Protein AF-A0A8T4JJP0-F1 (afdb_monomer)

Solvent-accessible surface area (backbone atoms only — not comparable to full-atom values): 5380 Å² total; per-residue (Å²): 110,70,45,65,55,11,53,50,12,28,56,44,20,45,48,41,56,53,51,51,51,50,51,55,52,50,54,61,50,42,80,75,43,93,57,78,77,58,57,60,55,52,53,53,56,47,65,60,48,42,57,53,43,25,53,52,11,31,52,40,6,52,52,25,43,54,52,29,68,75,65,74,36,47,49,62,66,40,11,52,50,7,34,54,47,12,50,52,52,49,52,52,50,52,49,49,53,67,70,68,68,71,78,129

pLDDT: mean 74.26, std 9.84, range [42.59, 87.5]

Radius of gyration: 16.64 Å; Cα contacts (8 Å, |Δi|>4): 102; chains: 1; bounding box: 36×28×48 Å

Mean predicted aligned error: 8.24 Å

Sequence (104 aa):
MKSKLAIISFILSVIPLITIGIIFGINLLDTSIDFGDTGGLVILIWFLIVPVFALISLSLSIIAIIFIRRNNLEGKKYAITGIVISSIVVLFLIFIFSSSGWTF

Secondary structure (DSSP, 8-state):
-B-HHHHHHHHHHHHHHHHHHHHHHHHHHHTTS--TTHHHHHHHHHHHHHHHHHHHHHHHHHHHHHHHHHHT-B-HHHHHHHHHHHHHHHHHHHHHHHHTT---

Structure (mmCIF, N/CA/C/O backbone):
data_AF-A0A8T4JJP0-F1
#
_entry.id   AF-A0A8T4JJP0-F1
#
loop_
_atom_site.group_PDB
_atom_site.id
_atom_site.type_symbol
_atom_site.label_atom_id
_atom_site.label_alt_id
_atom_site.label_comp_id
_atom_site.label_asym_id
_atom_site.label_entity_id
_atom_site.label_seq_id
_atom_site.pdbx_PDB_ins_code
_atom_site.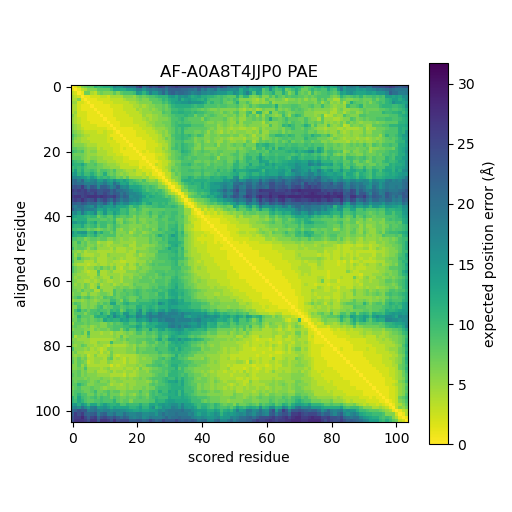Cartn_x
_atom_site.Cartn_y
_atom_site.Cartn_z
_atom_site.occupancy
_atom_site.B_iso_or_equiv
_atom_site.auth_seq_id
_atom_site.auth_comp_id
_atom_site.auth_asym_id
_atom_site.auth_atom_id
_atom_site.pdbx_PDB_model_num
ATOM 1 N N . MET A 1 1 ? -13.289 10.655 22.006 1.00 59.69 1 MET A N 1
ATOM 2 C CA . MET A 1 1 ? -11.911 10.984 21.555 1.00 59.69 1 MET A CA 1
ATOM 3 C C . MET A 1 1 ? -11.653 10.295 20.218 1.00 59.69 1 MET A C 1
ATOM 5 O O . MET A 1 1 ? -12.035 9.140 20.069 1.00 59.69 1 MET A O 1
ATOM 9 N N . LYS A 1 2 ? -11.051 10.986 19.239 1.00 64.56 2 LYS A N 1
ATOM 10 C CA . LYS A 1 2 ? -10.725 10.402 17.923 1.00 64.56 2 LYS A CA 1
ATOM 11 C C . LYS A 1 2 ? -9.458 9.547 18.020 1.00 64.56 2 LYS A C 1
ATOM 13 O O . LYS A 1 2 ? -8.500 9.946 18.682 1.00 64.56 2 LYS A O 1
ATOM 18 N N . SER A 1 3 ? -9.433 8.393 17.354 1.00 73.81 3 SER A N 1
ATOM 19 C CA . SER A 1 3 ? -8.232 7.550 17.299 1.00 73.81 3 SER A CA 1
ATOM 20 C C . SER A 1 3 ? -7.157 8.199 16.418 1.00 73.81 3 SER A C 1
ATOM 22 O O . SER A 1 3 ? -7.266 8.189 15.192 1.00 73.81 3 SER A O 1
ATOM 24 N N . LYS A 1 4 ? -6.099 8.747 17.035 1.00 79.62 4 LYS A N 1
ATOM 25 C CA . LYS A 1 4 ? -4.929 9.293 16.315 1.00 79.62 4 LYS A CA 1
ATOM 26 C C . LYS A 1 4 ? -4.278 8.236 15.415 1.00 79.62 4 LYS A C 1
ATOM 28 O O . LYS A 1 4 ? -3.831 8.556 14.321 1.00 79.62 4 LYS A O 1
ATOM 33 N N . LEU A 1 5 ? -4.310 6.972 15.844 1.00 74.00 5 LEU A N 1
ATOM 34 C CA . LEU A 1 5 ? -3.761 5.843 15.096 1.00 74.00 5 LEU A CA 1
ATOM 35 C C . LEU A 1 5 ? -4.484 5.622 13.758 1.00 74.00 5 LEU A C 1
ATOM 37 O O . LEU A 1 5 ? -3.833 5.364 12.755 1.00 74.00 5 LEU A O 1
ATOM 41 N N . ALA A 1 6 ? -5.812 5.778 13.729 1.00 72.50 6 ALA A N 1
ATOM 42 C CA . ALA A 1 6 ? -6.607 5.618 12.507 1.00 72.50 6 ALA A CA 1
ATOM 43 C C . ALA A 1 6 ? -6.354 6.737 11.485 1.00 72.50 6 ALA A C 1
ATOM 45 O O . ALA A 1 6 ? -6.434 6.514 10.282 1.00 72.50 6 ALA A O 1
ATOM 46 N N . ILE A 1 7 ? -6.045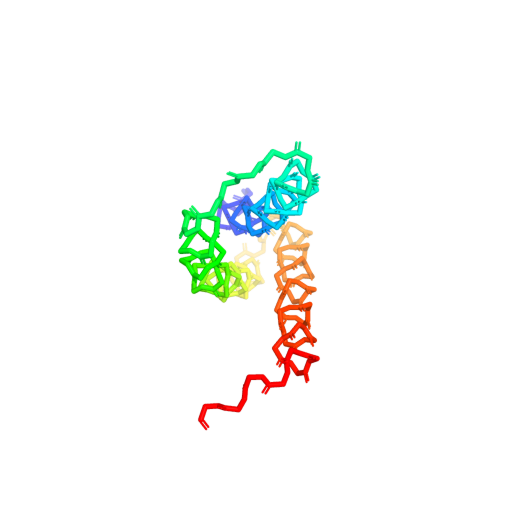 7.946 11.961 1.00 75.62 7 ILE A N 1
ATOM 47 C CA . ILE A 1 7 ? -5.680 9.075 11.097 1.00 75.62 7 ILE A CA 1
ATOM 48 C C . ILE A 1 7 ? -4.277 8.855 10.523 1.00 75.62 7 ILE A C 1
ATOM 50 O O . ILE A 1 7 ? -4.071 9.020 9.326 1.00 75.62 7 ILE A O 1
ATOM 54 N N . ILE A 1 8 ? -3.327 8.433 11.362 1.00 79.00 8 ILE A N 1
ATOM 55 C CA . ILE A 1 8 ? -1.957 8.121 10.937 1.00 79.00 8 ILE A CA 1
ATOM 56 C C . ILE A 1 8 ? -1.954 6.976 9.918 1.00 79.00 8 ILE A C 1
ATOM 58 O O . ILE A 1 8 ? -1.282 7.081 8.896 1.00 79.00 8 ILE A O 1
ATOM 62 N N . SER A 1 9 ? -2.738 5.917 10.146 1.00 73.50 9 SER A N 1
ATOM 63 C CA . SER A 1 9 ? -2.823 4.793 9.209 1.00 73.50 9 SER A CA 1
ATOM 64 C C . SER A 1 9 ? -3.421 5.212 7.863 1.00 73.50 9 SER A C 1
ATOM 66 O O . SER A 1 9 ? -2.906 4.815 6.819 1.00 73.50 9 SER A O 1
ATOM 68 N N . PHE A 1 10 ? -4.439 6.079 7.874 1.00 75.50 10 PHE A N 1
ATOM 69 C CA . PHE A 1 10 ? -4.996 6.667 6.658 1.00 75.50 10 PHE A CA 1
ATOM 70 C C . PHE A 1 10 ? -3.950 7.486 5.892 1.00 75.50 10 PHE A C 1
ATOM 72 O O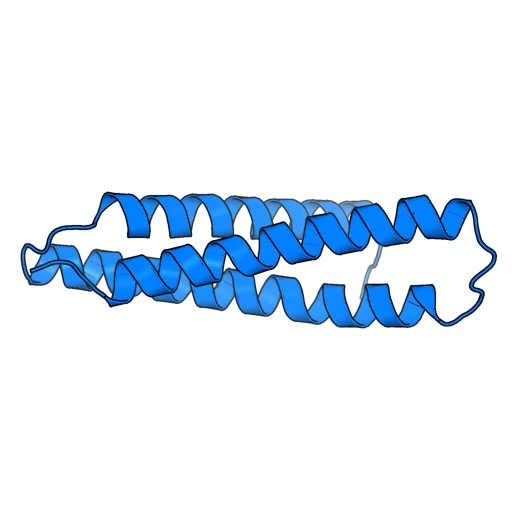 . PHE A 1 10 ? -3.747 7.239 4.707 1.00 75.50 10 PHE A O 1
ATOM 79 N N . ILE A 1 11 ? -3.228 8.394 6.555 1.00 81.38 11 ILE A N 1
ATOM 80 C CA . ILE A 1 11 ? -2.168 9.191 5.911 1.00 81.38 11 ILE A CA 1
ATOM 81 C C . ILE A 1 11 ? -1.100 8.272 5.303 1.00 81.38 11 ILE A C 1
ATOM 83 O O . ILE A 1 11 ? -0.732 8.437 4.142 1.00 81.38 11 ILE A O 1
ATOM 87 N N . LEU A 1 12 ? -0.667 7.250 6.046 1.00 78.12 12 LEU A N 1
ATOM 88 C CA . LEU A 1 12 ? 0.291 6.254 5.561 1.00 78.12 12 LEU A CA 1
ATOM 89 C C . LEU A 1 12 ? -0.231 5.449 4.367 1.00 78.12 12 LEU A C 1
ATOM 91 O O . LEU A 1 12 ? 0.571 5.054 3.533 1.00 78.12 12 LEU A O 1
ATOM 95 N N . SER A 1 13 ? -1.545 5.220 4.254 1.00 77.38 13 SER A N 1
ATOM 96 C CA . SER A 1 13 ? -2.131 4.497 3.111 1.00 77.38 13 SER A CA 1
ATOM 97 C C . SER A 1 13 ? -2.112 5.314 1.817 1.00 77.38 13 SER A C 1
ATOM 99 O O . SER A 1 13 ? -2.059 4.751 0.728 1.00 77.38 13 SER A O 1
ATOM 101 N N . VAL A 1 14 ? -2.120 6.646 1.926 1.00 80.38 14 VAL A N 1
ATOM 102 C CA . VAL A 1 14 ? -2.125 7.553 0.772 1.00 80.38 14 VAL A CA 1
ATOM 103 C C . VAL A 1 14 ? -0.725 7.706 0.170 1.00 80.38 14 VAL A C 1
ATOM 105 O O . VAL A 1 14 ? -0.608 7.895 -1.038 1.00 80.38 14 VAL A O 1
ATOM 108 N N . ILE A 1 15 ? 0.335 7.571 0.979 1.00 81.38 15 ILE A N 1
ATOM 109 C CA . ILE A 1 15 ? 1.731 7.690 0.523 1.00 81.38 15 ILE A CA 1
ATOM 110 C C . ILE A 1 15 ? 2.027 6.740 -0.653 1.00 81.38 15 ILE A C 1
ATOM 112 O O . ILE A 1 15 ? 2.405 7.251 -1.705 1.00 81.38 15 ILE A O 1
ATOM 116 N N . PRO A 1 16 ? 1.778 5.414 -0.563 1.00 77.00 16 PRO A N 1
ATOM 117 C CA . PRO A 1 16 ? 1.957 4.502 -1.693 1.00 77.00 16 PRO A CA 1
ATOM 118 C C . PRO A 1 16 ? 1.222 4.934 -2.966 1.00 77.00 16 PRO A C 1
ATOM 120 O O . PRO A 1 16 ? 1.746 4.771 -4.064 1.00 77.00 16 PRO A O 1
ATOM 123 N N . LEU A 1 17 ? 0.021 5.505 -2.828 1.00 77.31 17 LEU A N 1
ATOM 124 C CA . LEU A 1 17 ? -0.805 5.934 -3.956 1.00 77.31 17 LEU A CA 1
ATOM 125 C C . LEU A 1 17 ? -0.184 7.133 -4.686 1.00 77.31 17 LEU A C 1
ATOM 127 O O . LEU A 1 17 ? -0.098 7.142 -5.913 1.00 77.31 17 LEU A O 1
ATOM 131 N N . ILE A 1 18 ? 0.293 8.120 -3.920 1.00 81.56 18 ILE A N 1
ATOM 132 C CA . ILE A 1 18 ? 1.026 9.277 -4.447 1.00 81.56 18 ILE A CA 1
ATOM 133 C C . ILE A 1 18 ? 2.314 8.805 -5.123 1.00 81.56 18 ILE A C 1
ATOM 135 O O . ILE A 1 18 ? 2.624 9.241 -6.228 1.00 81.56 18 ILE A O 1
ATOM 139 N N . THR A 1 19 ? 3.040 7.883 -4.488 1.00 75.50 19 THR A N 1
ATOM 140 C CA . THR A 1 19 ? 4.283 7.332 -5.029 1.00 75.50 19 THR A CA 1
ATOM 141 C C . THR A 1 19 ? 4.056 6.636 -6.373 1.00 75.50 19 THR A C 1
ATOM 143 O O . THR A 1 19 ? 4.776 6.927 -7.322 1.00 75.50 19 THR A O 1
ATOM 146 N N . ILE A 1 20 ? 3.023 5.793 -6.503 1.00 74.12 20 ILE A N 1
ATOM 147 C CA . ILE A 1 20 ? 2.663 5.158 -7.786 1.00 74.12 20 ILE A CA 1
ATOM 148 C C . ILE A 1 20 ? 2.349 6.211 -8.857 1.00 74.12 20 ILE A C 1
ATOM 150 O O . ILE A 1 20 ? 2.823 6.093 -9.986 1.00 74.12 20 ILE A O 1
ATOM 154 N N . GLY A 1 21 ? 1.590 7.255 -8.506 1.00 73.44 21 GLY A N 1
ATOM 155 C CA . GLY A 1 21 ? 1.262 8.343 -9.430 1.00 73.44 21 GLY A CA 1
ATOM 156 C C . GLY A 1 21 ? 2.498 9.093 -9.934 1.00 73.44 21 GLY A C 1
ATOM 157 O O . GLY A 1 21 ? 2.612 9.352 -11.130 1.00 73.44 21 GLY A O 1
ATOM 158 N N . ILE A 1 22 ? 3.453 9.382 -9.044 1.00 76.31 22 ILE A N 1
ATOM 159 C CA . ILE A 1 22 ? 4.728 10.016 -9.406 1.00 76.31 22 ILE A CA 1
ATOM 160 C C . ILE A 1 22 ? 5.529 9.115 -10.353 1.00 76.31 22 ILE A C 1
ATOM 162 O O . ILE A 1 22 ? 6.038 9.603 -11.355 1.00 76.31 22 ILE A O 1
ATOM 166 N N . ILE A 1 23 ? 5.601 7.807 -10.088 1.00 70.44 23 ILE A N 1
ATOM 167 C CA . ILE A 1 23 ? 6.329 6.850 -10.939 1.00 70.44 23 ILE A CA 1
ATOM 168 C C . ILE A 1 23 ? 5.726 6.789 -12.341 1.00 70.44 23 ILE A C 1
ATOM 170 O O . ILE A 1 23 ? 6.464 6.858 -13.320 1.00 70.44 23 ILE A O 1
ATOM 174 N N . PHE A 1 24 ? 4.401 6.674 -12.459 1.00 69.62 24 PHE A N 1
ATOM 175 C CA . PHE A 1 24 ? 3.736 6.683 -13.764 1.00 69.62 24 PHE A CA 1
ATOM 176 C C . PHE A 1 24 ? 3.970 8.003 -14.503 1.00 69.62 24 PHE A C 1
ATOM 178 O O . PHE A 1 24 ? 4.251 7.988 -15.698 1.00 69.62 24 PHE A O 1
ATOM 185 N N . GLY A 1 25 ? 3.915 9.133 -13.791 1.00 70.38 25 GLY A N 1
ATOM 186 C CA . GLY A 1 25 ? 4.226 10.447 -14.350 1.00 70.38 25 GLY A CA 1
ATOM 187 C C . GLY A 1 25 ? 5.656 10.534 -14.881 1.00 70.38 25 GLY A C 1
ATOM 188 O O . GLY A 1 25 ? 5.851 10.937 -16.022 1.00 70.38 25 GLY A O 1
ATOM 189 N N . ILE A 1 26 ? 6.643 10.098 -14.091 1.00 68.75 26 ILE A N 1
ATOM 190 C CA . ILE A 1 26 ? 8.053 10.076 -14.501 1.00 68.75 26 ILE A CA 1
ATOM 191 C C . ILE A 1 26 ? 8.247 9.157 -15.709 1.00 68.75 26 ILE A C 1
ATOM 193 O O . ILE A 1 26 ? 8.865 9.594 -16.663 1.00 68.75 26 ILE A O 1
ATOM 197 N N . ASN A 1 27 ? 7.672 7.948 -15.732 1.00 63.91 27 ASN A N 1
ATOM 198 C CA . ASN A 1 27 ? 7.795 7.034 -16.879 1.00 63.91 27 ASN A CA 1
ATOM 199 C C . ASN A 1 27 ? 7.194 7.613 -18.172 1.00 63.91 27 ASN A C 1
ATOM 201 O O . ASN A 1 27 ? 7.766 7.457 -19.247 1.00 63.91 27 ASN A O 1
ATOM 205 N N . LEU A 1 28 ? 6.051 8.300 -18.078 1.00 63.81 28 LEU A N 1
ATOM 206 C CA . LEU A 1 28 ? 5.449 8.985 -19.226 1.00 63.81 28 LEU A CA 1
ATOM 207 C C . LEU A 1 28 ? 6.321 10.157 -19.708 1.00 63.81 28 LEU A C 1
ATOM 209 O O . LEU A 1 28 ? 6.429 10.381 -20.911 1.00 63.81 28 LEU A O 1
ATOM 213 N N . LEU A 1 29 ? 6.976 10.878 -18.794 1.00 63.22 29 LEU A N 1
ATOM 214 C CA . LEU A 1 29 ? 7.944 11.926 -19.132 1.00 63.22 29 LEU A CA 1
ATOM 215 C C . LEU A 1 29 ? 9.262 11.355 -19.694 1.00 63.22 29 LEU A C 1
ATOM 217 O O . LEU A 1 29 ? 9.798 11.926 -20.638 1.00 63.22 29 LEU A O 1
ATOM 221 N N . ASP A 1 30 ? 9.741 10.214 -19.203 1.00 57.84 30 ASP A N 1
ATOM 222 C CA . ASP A 1 30 ? 10.949 9.524 -19.689 1.00 57.84 30 ASP A CA 1
ATOM 223 C C . ASP A 1 30 ? 10.780 9.018 -21.123 1.00 57.84 30 ASP A C 1
ATOM 225 O O . ASP A 1 30 ? 11.700 9.113 -21.925 1.00 57.84 30 ASP A O 1
ATOM 229 N N . THR A 1 31 ? 9.575 8.594 -21.528 1.00 53.09 31 THR A N 1
ATOM 230 C CA . THR A 1 31 ? 9.327 8.293 -22.954 1.00 53.09 31 THR A CA 1
ATOM 231 C C . THR A 1 31 ? 9.504 9.504 -23.882 1.00 53.09 31 THR A C 1
ATOM 233 O O . THR A 1 31 ? 9.564 9.332 -25.098 1.00 53.09 31 THR A O 1
ATOM 236 N N . SER A 1 32 ? 9.618 10.719 -23.330 1.00 53.50 32 SER A N 1
ATOM 237 C CA . SER A 1 32 ? 9.916 11.948 -24.073 1.00 53.50 32 SER A CA 1
ATOM 238 C C . SER A 1 32 ? 11.340 12.489 -23.876 1.00 53.50 32 SER A C 1
ATOM 240 O O . SER A 1 32 ? 11.733 13.392 -24.615 1.00 53.50 32 SER A O 1
ATOM 242 N N . ILE A 1 33 ? 12.121 11.967 -22.918 1.00 53.84 33 ILE A N 1
ATOM 243 C CA . ILE A 1 33 ? 13.470 12.455 -22.593 1.00 53.84 33 ILE A CA 1
ATOM 244 C C . ILE A 1 33 ? 14.376 11.253 -22.292 1.00 53.84 33 ILE A C 1
ATOM 246 O O . ILE A 1 33 ? 14.144 10.519 -21.343 1.00 53.84 33 ILE A O 1
ATOM 250 N N . ASP A 1 34 ? 15.406 11.066 -23.115 1.00 54.28 34 ASP A N 1
ATOM 251 C CA . ASP A 1 34 ? 16.316 9.912 -23.157 1.00 54.28 34 ASP A CA 1
ATOM 252 C C . ASP A 1 34 ? 17.197 9.793 -21.885 1.00 54.28 34 ASP A C 1
ATOM 254 O O . ASP A 1 34 ? 18.389 10.101 -21.888 1.00 54.28 34 ASP A O 1
ATOM 258 N N . PHE A 1 35 ? 16.610 9.399 -20.749 1.00 54.06 35 PHE A N 1
ATOM 259 C CA . PHE A 1 35 ? 17.322 9.121 -19.496 1.00 54.06 35 PHE A CA 1
ATOM 260 C C . PHE A 1 35 ? 17.720 7.641 -19.415 1.00 54.06 35 PHE A C 1
ATOM 262 O O . PHE A 1 35 ? 17.241 6.873 -18.576 1.00 54.06 35 PHE A O 1
ATOM 269 N N . GLY A 1 36 ? 18.645 7.241 -20.287 1.00 56.47 36 GLY A N 1
ATOM 270 C CA . GLY A 1 36 ? 19.325 5.950 -20.197 1.00 56.47 36 GLY A CA 1
ATOM 271 C C . GLY A 1 36 ? 19.943 5.722 -18.806 1.00 56.47 36 GLY A C 1
ATOM 272 O O . GLY A 1 36 ? 20.513 6.628 -18.196 1.00 56.47 36 GLY A O 1
ATOM 273 N N . ASP A 1 37 ? 19.783 4.504 -18.289 1.00 60.41 37 ASP A N 1
ATOM 274 C CA . ASP A 1 37 ? 20.323 3.936 -17.039 1.00 60.41 37 ASP A CA 1
ATOM 275 C C . ASP A 1 37 ? 19.817 4.478 -15.688 1.00 60.41 37 ASP A C 1
ATOM 277 O O . ASP A 1 37 ? 19.737 3.715 -14.721 1.00 60.41 37 ASP A O 1
ATOM 281 N N . THR A 1 38 ? 19.394 5.740 -15.580 1.00 64.44 38 THR A N 1
ATOM 282 C CA . THR A 1 38 ? 18.963 6.295 -14.274 1.00 64.44 38 THR A CA 1
ATOM 283 C C . THR A 1 38 ? 17.498 5.968 -13.950 1.00 64.44 38 THR A C 1
ATOM 285 O O . THR A 1 38 ? 17.172 5.672 -12.796 1.00 64.44 38 THR A O 1
ATOM 288 N N . GLY A 1 39 ? 16.617 5.940 -14.959 1.00 62.94 39 GLY A N 1
ATOM 289 C CA . GLY A 1 39 ? 15.192 5.623 -14.785 1.00 62.94 39 GLY A CA 1
ATOM 290 C C . GLY A 1 39 ? 14.949 4.206 -14.249 1.00 62.94 39 GLY A C 1
ATOM 291 O O . GLY A 1 39 ? 14.115 4.001 -13.364 1.00 62.94 39 GLY A O 1
ATOM 292 N N . GLY A 1 40 ? 15.754 3.231 -14.688 1.00 65.88 40 GLY A N 1
ATOM 293 C CA . GLY A 1 40 ? 15.648 1.833 -14.253 1.00 65.88 40 GLY A CA 1
ATOM 294 C C . GLY A 1 40 ? 15.924 1.625 -12.758 1.00 65.88 40 GLY A C 1
ATOM 295 O O . GLY A 1 40 ? 15.171 0.924 -12.080 1.00 65.88 40 GLY A O 1
ATOM 296 N N . LEU A 1 41 ? 16.957 2.279 -12.213 1.00 68.25 41 LEU A N 1
ATOM 297 C CA . LEU A 1 41 ? 17.284 2.210 -10.780 1.00 68.25 41 LEU A CA 1
ATOM 298 C C . LEU A 1 41 ? 16.207 2.860 -9.908 1.00 68.25 41 LEU A C 1
ATOM 300 O O . LEU A 1 41 ? 15.868 2.333 -8.846 1.00 68.25 41 LEU A O 1
ATOM 304 N N . VAL A 1 42 ? 15.647 3.982 -10.362 1.00 69.38 42 VAL A N 1
ATOM 305 C CA . VAL A 1 42 ? 14.558 4.674 -9.666 1.00 69.38 42 VAL A CA 1
ATOM 306 C C . VAL A 1 42 ? 13.338 3.757 -9.575 1.00 69.38 42 VAL A C 1
ATOM 308 O O . VAL A 1 42 ? 12.826 3.537 -8.478 1.00 69.38 42 VAL A O 1
ATOM 311 N N . ILE A 1 43 ? 12.921 3.141 -10.685 1.00 69.81 43 ILE A N 1
ATOM 312 C CA . ILE A 1 43 ? 11.791 2.199 -10.711 1.00 69.81 43 ILE A CA 1
ATOM 313 C C . ILE A 1 43 ? 12.034 1.021 -9.758 1.00 69.81 43 ILE A C 1
ATOM 315 O O . ILE A 1 43 ? 11.144 0.684 -8.976 1.00 69.81 43 ILE A O 1
ATOM 319 N N . LEU A 1 44 ? 13.241 0.442 -9.755 1.00 71.69 44 LEU A N 1
ATOM 320 C CA . LEU A 1 44 ? 13.596 -0.692 -8.895 1.00 71.69 44 LEU A CA 1
ATOM 321 C C . LEU A 1 44 ? 13.513 -0.349 -7.395 1.00 71.69 44 LEU A C 1
ATOM 323 O O . LEU A 1 44 ? 12.915 -1.096 -6.618 1.00 71.69 44 LEU A O 1
ATOM 327 N N . ILE A 1 45 ? 14.083 0.786 -6.973 1.00 74.25 45 ILE A N 1
ATOM 328 C CA . ILE A 1 45 ? 14.053 1.228 -5.567 1.00 74.25 45 ILE A CA 1
ATOM 329 C C . ILE A 1 45 ? 12.609 1.458 -5.112 1.00 74.25 45 ILE A C 1
ATOM 331 O O . ILE A 1 45 ? 12.214 1.024 -4.026 1.00 74.25 45 ILE A O 1
ATOM 335 N N . TRP A 1 46 ? 11.787 2.097 -5.943 1.00 71.75 46 TRP A N 1
ATOM 336 C CA . TRP A 1 46 ? 10.390 2.335 -5.597 1.00 71.75 46 TRP A CA 1
ATOM 337 C C . TRP A 1 46 ? 9.566 1.052 -5.538 1.00 71.75 46 TRP A C 1
ATOM 339 O O . TRP A 1 46 ? 8.718 0.909 -4.657 1.00 71.75 46 TRP A O 1
ATOM 349 N N . PHE A 1 47 ? 9.852 0.096 -6.415 1.00 72.44 47 PHE A N 1
ATOM 350 C CA . PHE A 1 47 ? 9.210 -1.212 -6.413 1.00 72.44 47 PHE A CA 1
ATOM 351 C C . PHE A 1 47 ? 9.467 -2.001 -5.120 1.00 72.44 47 PHE A C 1
ATOM 353 O O . PHE A 1 47 ? 8.612 -2.773 -4.697 1.00 72.44 47 PHE A O 1
ATOM 360 N N . LEU A 1 48 ? 10.591 -1.753 -4.439 1.00 76.50 48 LEU A N 1
ATOM 361 C CA . LEU A 1 48 ? 10.892 -2.287 -3.105 1.00 76.50 48 LEU A CA 1
ATOM 362 C C . LEU A 1 48 ? 10.193 -1.515 -1.975 1.00 76.50 48 LEU A C 1
ATOM 364 O O . LEU A 1 48 ? 9.719 -2.117 -1.012 1.00 76.50 48 LEU A O 1
ATOM 368 N N . ILE A 1 49 ? 10.111 -0.186 -2.076 1.00 79.06 49 ILE A N 1
ATOM 369 C CA . ILE A 1 49 ? 9.598 0.678 -1.000 1.00 79.06 49 ILE A CA 1
ATOM 370 C C . ILE A 1 49 ? 8.062 0.653 -0.912 1.00 79.06 49 ILE A C 1
ATOM 372 O O . ILE A 1 49 ? 7.503 0.589 0.186 1.00 79.06 49 ILE A O 1
ATOM 376 N N . VAL A 1 50 ? 7.359 0.688 -2.047 1.00 79.75 50 VAL A N 1
ATOM 377 C CA . VAL A 1 50 ? 5.886 0.782 -2.090 1.00 79.75 50 VAL A CA 1
ATOM 378 C C . VAL A 1 50 ? 5.186 -0.412 -1.403 1.00 79.75 50 VAL A C 1
ATOM 380 O O . VAL A 1 50 ? 4.288 -0.158 -0.591 1.00 79.75 50 VAL A O 1
ATOM 383 N N . PRO A 1 51 ? 5.590 -1.686 -1.614 1.00 79.12 51 PRO A N 1
ATOM 384 C CA . PRO A 1 51 ? 5.020 -2.821 -0.885 1.00 79.12 51 PRO A CA 1
ATOM 385 C C . PRO A 1 51 ? 5.199 -2.707 0.632 1.00 79.12 51 PRO A C 1
ATOM 387 O O . PRO A 1 51 ? 4.272 -2.994 1.388 1.00 79.12 51 PRO A O 1
ATOM 390 N N . VAL A 1 52 ? 6.369 -2.245 1.090 1.00 84.00 52 VAL A N 1
ATOM 391 C CA . VAL A 1 52 ? 6.677 -2.108 2.522 1.00 84.00 52 VAL A CA 1
ATOM 392 C C . VAL A 1 52 ? 5.742 -1.093 3.179 1.00 84.00 52 VAL A C 1
ATOM 394 O O . VAL A 1 52 ? 5.129 -1.393 4.205 1.00 84.00 52 VAL A O 1
ATOM 397 N N . PHE A 1 53 ? 5.557 0.081 2.570 1.00 78.81 53 PHE A N 1
ATOM 398 C CA . PHE A 1 53 ? 4.631 1.089 3.097 1.00 78.81 53 PHE A CA 1
ATOM 399 C C . PHE A 1 53 ? 3.174 0.619 3.081 1.00 78.81 53 PHE A C 1
ATOM 401 O O . PHE A 1 53 ? 2.440 0.876 4.039 1.00 78.81 53 PHE A O 1
ATOM 408 N N . ALA A 1 54 ? 2.755 -0.103 2.038 1.00 78.75 54 ALA A N 1
ATOM 409 C CA . ALA A 1 54 ? 1.407 -0.654 1.959 1.00 78.75 54 ALA A CA 1
ATOM 410 C C . ALA A 1 54 ? 1.144 -1.680 3.078 1.00 78.75 54 ALA A C 1
ATOM 412 O O . ALA A 1 54 ? 0.113 -1.612 3.748 1.00 78.75 54 ALA A O 1
ATOM 413 N N . LEU A 1 55 ? 2.099 -2.576 3.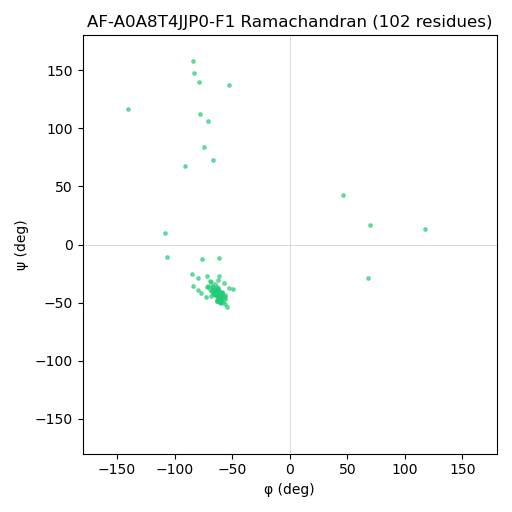355 1.00 84.19 55 LEU A N 1
ATOM 414 C CA . LEU A 1 55 ? 1.996 -3.555 4.444 1.00 84.19 55 LEU A CA 1
ATOM 415 C C . LEU A 1 55 ? 1.998 -2.898 5.832 1.00 84.19 55 LEU A C 1
ATOM 417 O O . LEU A 1 55 ? 1.211 -3.289 6.702 1.00 84.19 55 LEU A O 1
ATOM 421 N N . ILE A 1 56 ? 2.835 -1.876 6.045 1.00 84.19 56 ILE A N 1
ATOM 422 C CA . ILE A 1 56 ? 2.854 -1.096 7.294 1.00 84.19 56 ILE A CA 1
ATOM 423 C C . ILE A 1 56 ? 1.506 -0.401 7.507 1.00 84.19 56 ILE A C 1
ATOM 425 O O . ILE A 1 56 ? 0.939 -0.467 8.602 1.00 84.19 56 ILE A O 1
ATOM 429 N N . SER A 1 57 ? 0.960 0.236 6.468 1.00 81.38 57 SER A N 1
ATOM 430 C CA . SER A 1 57 ? -0.331 0.920 6.551 1.00 81.38 57 SER A CA 1
ATOM 431 C C . SER A 1 57 ? -1.489 -0.047 6.815 1.00 81.38 57 SER A C 1
ATOM 433 O O . SER A 1 57 ? -2.342 0.226 7.669 1.00 81.38 57 SER A O 1
ATOM 435 N N . LEU A 1 58 ? -1.488 -1.213 6.162 1.00 82.69 58 LEU A N 1
ATOM 436 C CA . LEU A 1 58 ? -2.471 -2.269 6.394 1.00 82.69 58 LEU A CA 1
ATOM 437 C C . LEU A 1 58 ? -2.421 -2.758 7.851 1.00 82.69 58 LEU A C 1
ATOM 439 O O . LEU A 1 58 ? -3.450 -2.800 8.527 1.00 82.69 58 LEU A O 1
ATOM 443 N N . SER A 1 59 ? -1.218 -3.023 8.366 1.00 85.50 59 SER A N 1
ATOM 444 C CA . SER A 1 59 ? -0.996 -3.455 9.752 1.00 85.50 59 SER A CA 1
ATOM 445 C C . SER A 1 59 ? -1.485 -2.412 10.761 1.00 85.50 59 SER A C 1
ATOM 447 O O . SER A 1 59 ? -2.250 -2.731 11.673 1.00 85.50 59 SER A O 1
ATOM 449 N N . LEU A 1 60 ? -1.121 -1.139 10.572 1.00 82.25 60 LEU A N 1
ATOM 450 C CA . LEU A 1 60 ? -1.571 -0.041 11.434 1.00 82.25 60 LEU A CA 1
ATOM 451 C C . LEU A 1 60 ? -3.084 0.157 11.379 1.00 82.25 60 LEU A C 1
ATOM 453 O O . LEU A 1 60 ? -3.698 0.449 12.405 1.00 82.25 60 LEU A O 1
ATOM 457 N N . SER A 1 61 ? -3.697 -0.026 10.211 1.00 83.88 61 SER A N 1
ATOM 458 C CA . SER A 1 61 ? -5.143 0.102 10.053 1.00 83.88 61 SER A CA 1
ATOM 459 C C . SER A 1 61 ? -5.894 -1.030 10.767 1.00 83.88 61 SER A C 1
ATOM 461 O O . SER A 1 61 ? -6.894 -0.768 11.437 1.00 83.88 61 SER A O 1
ATOM 463 N N . ILE A 1 62 ? -5.379 -2.266 10.734 1.00 86.44 62 ILE A N 1
ATOM 464 C CA . ILE A 1 62 ? -5.920 -3.395 11.513 1.00 86.44 62 ILE A CA 1
ATOM 465 C C . ILE A 1 62 ? -5.799 -3.121 13.018 1.00 86.44 62 ILE A C 1
ATOM 467 O O . ILE A 1 62 ? -6.789 -3.227 13.748 1.00 86.44 62 ILE A O 1
ATOM 471 N N . ILE A 1 63 ? -4.616 -2.702 13.486 1.00 85.19 63 ILE A N 1
ATOM 472 C CA . ILE A 1 63 ? -4.388 -2.344 14.896 1.00 85.19 63 ILE A CA 1
ATOM 473 C C . ILE A 1 63 ? -5.333 -1.209 15.315 1.00 85.19 63 ILE A C 1
ATOM 475 O O . ILE A 1 63 ? -5.945 -1.269 16.386 1.00 85.19 63 ILE A O 1
ATOM 479 N N . ALA A 1 64 ? -5.522 -0.202 14.457 1.00 79.06 64 ALA A N 1
ATOM 480 C CA . ALA A 1 64 ? -6.437 0.903 14.705 1.00 79.06 64 ALA A CA 1
ATOM 481 C C . ALA A 1 64 ? -7.887 0.424 14.853 1.00 79.06 64 ALA A C 1
ATOM 483 O O . ALA A 1 64 ? -8.572 0.880 15.769 1.00 79.06 64 ALA A O 1
ATOM 484 N N . ILE A 1 65 ? -8.357 -0.519 14.026 1.00 84.06 65 ILE A N 1
ATOM 485 C CA . ILE A 1 65 ? -9.703 -1.102 14.156 1.00 84.06 65 ILE A CA 1
ATOM 486 C C . ILE A 1 65 ? -9.863 -1.841 15.485 1.00 84.06 65 ILE A C 1
ATOM 488 O O . ILE A 1 65 ? -10.868 -1.633 16.171 1.00 84.06 65 ILE A O 1
ATOM 492 N N . ILE A 1 66 ? -8.885 -2.666 15.875 1.00 85.06 66 ILE A N 1
ATOM 493 C CA . ILE A 1 66 ? -8.915 -3.399 17.151 1.00 85.06 66 ILE A CA 1
ATOM 494 C C . ILE A 1 66 ? -8.997 -2.408 18.317 1.00 85.06 66 ILE A C 1
ATOM 496 O O . ILE A 1 66 ? -9.856 -2.539 19.193 1.00 85.06 66 ILE A O 1
ATOM 500 N N . PHE A 1 67 ? -8.158 -1.371 18.302 1.00 80.69 67 PHE A N 1
ATOM 501 C CA . PHE A 1 67 ? -8.113 -0.365 19.360 1.00 80.69 67 PHE A CA 1
ATOM 502 C C . PHE A 1 67 ? -9.389 0.483 19.422 1.00 80.69 67 PHE A C 1
ATOM 504 O O . PHE A 1 67 ? -9.890 0.771 20.510 1.00 80.69 67 PHE A O 1
ATOM 511 N N . ILE A 1 68 ? -9.954 0.847 18.266 1.00 82.81 68 ILE A N 1
ATOM 512 C CA . ILE A 1 68 ? -11.224 1.567 18.184 1.00 82.81 68 ILE A CA 1
ATOM 513 C C . ILE A 1 68 ? -12.375 0.710 18.722 1.00 82.81 68 ILE A C 1
ATOM 515 O O . ILE A 1 68 ? -13.209 1.217 19.471 1.00 82.81 68 ILE A O 1
ATOM 519 N N . ARG A 1 69 ? -12.423 -0.582 18.371 1.00 81.81 69 ARG A N 1
ATOM 520 C CA . ARG A 1 69 ? -13.451 -1.507 18.869 1.00 81.81 69 ARG A CA 1
ATOM 521 C C . ARG A 1 69 ? -13.348 -1.693 20.383 1.00 81.81 69 ARG A C 1
ATOM 523 O O . ARG A 1 69 ? -14.379 -1.718 21.041 1.00 81.81 69 ARG A O 1
ATOM 530 N N . ARG A 1 70 ? -12.128 -1.782 20.924 1.00 83.00 70 ARG A N 1
ATOM 531 C CA . ARG A 1 70 ? -11.875 -1.981 22.360 1.00 83.00 70 ARG A CA 1
ATOM 532 C C . ARG A 1 70 ? -12.213 -0.754 23.211 1.00 83.00 70 ARG A C 1
ATOM 534 O O . ARG A 1 70 ? -12.702 -0.916 24.318 1.00 83.00 70 ARG A O 1
ATOM 541 N N . ASN A 1 71 ? -11.973 0.450 22.695 1.00 80.56 71 ASN A N 1
ATOM 542 C CA . ASN A 1 71 ? -12.115 1.700 23.454 1.00 80.56 71 ASN A CA 1
ATOM 543 C C . ASN A 1 71 ? -13.329 2.552 23.033 1.00 80.56 71 ASN A C 1
ATOM 545 O O . ASN A 1 71 ? -13.424 3.712 23.424 1.00 80.56 71 ASN A O 1
ATOM 549 N N . ASN A 1 72 ? -14.222 2.005 22.199 1.00 78.69 72 ASN A N 1
ATOM 550 C CA . ASN A 1 72 ? -15.390 2.688 21.625 1.00 78.69 72 ASN A CA 1
ATOM 551 C C . ASN A 1 72 ? -15.067 4.086 21.052 1.00 78.69 72 ASN A C 1
ATOM 553 O O . ASN A 1 72 ? -15.776 5.065 21.279 1.00 78.69 72 ASN A O 1
ATOM 557 N N . LEU A 1 73 ? -13.935 4.187 20.348 1.00 78.56 73 LEU A N 1
ATOM 558 C CA . LEU A 1 73 ? -13.434 5.457 19.822 1.00 78.56 73 LEU A CA 1
ATOM 559 C C . LEU A 1 73 ? -14.090 5.811 18.486 1.00 78.56 73 LEU A C 1
ATOM 561 O O . LEU A 1 73 ? -14.544 4.959 17.721 1.00 78.56 73 LEU A O 1
ATOM 565 N N . GLU A 1 74 ? -14.062 7.093 18.151 1.00 76.62 7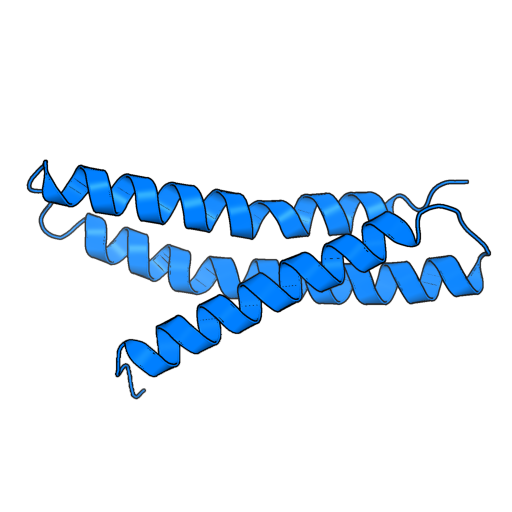4 GLU A N 1
ATOM 566 C CA . GLU A 1 74 ? -14.471 7.557 16.831 1.00 76.62 74 GLU A CA 1
ATOM 567 C C . GLU A 1 74 ? -13.318 7.422 15.827 1.00 76.62 74 GLU A C 1
ATOM 569 O O . GLU A 1 74 ? -12.140 7.574 16.174 1.00 76.62 74 GLU A O 1
ATOM 574 N N . GLY A 1 75 ? -13.660 7.158 14.562 1.00 73.50 75 GLY A N 1
ATOM 575 C CA . GLY A 1 75 ? -12.687 7.066 13.467 1.00 73.50 75 GLY A CA 1
ATOM 576 C C . GLY A 1 75 ? -12.581 5.707 12.772 1.00 73.50 75 GLY A C 1
ATOM 577 O O . GLY A 1 75 ? -11.663 5.524 11.979 1.00 73.50 75 GLY A O 1
ATOM 578 N N . LYS A 1 76 ? -13.528 4.777 12.995 1.00 78.19 76 LYS A N 1
ATOM 579 C CA . LYS A 1 76 ? -13.597 3.492 12.256 1.00 78.19 76 LYS A CA 1
ATOM 580 C C . LYS A 1 76 ? -13.509 3.679 10.741 1.00 78.19 76 LYS A C 1
ATOM 582 O O . LYS A 1 76 ? -12.840 2.899 10.079 1.00 78.19 76 LYS A O 1
ATOM 587 N N . LYS A 1 77 ? -14.145 4.734 10.218 1.00 79.00 77 LYS A N 1
ATOM 588 C CA . LYS A 1 77 ? -14.159 5.059 8.785 1.00 79.00 77 LYS A CA 1
ATOM 589 C C . LYS A 1 77 ? -12.738 5.217 8.227 1.00 79.00 77 LYS A C 1
ATOM 591 O O . LYS A 1 77 ? -12.428 4.569 7.244 1.00 79.00 77 LYS A O 1
ATOM 596 N N . TYR A 1 78 ? -11.859 5.965 8.902 1.00 77.50 78 TYR A N 1
ATOM 597 C CA . TYR A 1 78 ? -10.473 6.183 8.456 1.00 77.50 78 TYR A CA 1
ATOM 598 C C . TYR A 1 78 ? -9.641 4.901 8.453 1.00 77.50 78 TYR A C 1
ATOM 600 O O . TYR A 1 78 ? -8.895 4.656 7.511 1.00 77.50 78 TYR A O 1
ATOM 608 N N . ALA A 1 79 ? -9.809 4.058 9.474 1.00 79.75 79 ALA A N 1
ATOM 609 C CA . ALA A 1 79 ? -9.103 2.785 9.538 1.00 79.75 79 ALA A CA 1
ATOM 610 C C . ALA A 1 79 ? -9.591 1.813 8.448 1.00 79.75 79 ALA A C 1
ATOM 612 O O . ALA A 1 79 ? -8.777 1.165 7.801 1.00 79.75 79 ALA A O 1
ATOM 613 N N . ILE A 1 80 ? -10.902 1.759 8.181 1.00 82.56 80 ILE A N 1
ATOM 614 C CA . ILE A 1 80 ? -11.461 0.967 7.073 1.00 82.56 80 ILE A CA 1
ATOM 615 C C . ILE A 1 80 ? -10.936 1.485 5.730 1.00 82.56 80 ILE A C 1
ATOM 617 O O . ILE A 1 80 ? -10.469 0.691 4.919 1.00 82.56 80 ILE A O 1
ATOM 621 N N . THR A 1 81 ? -10.948 2.802 5.505 1.00 77.81 81 THR A N 1
ATOM 622 C CA . THR A 1 81 ? -10.399 3.403 4.282 1.00 77.81 81 THR A CA 1
ATOM 623 C C . THR A 1 81 ? -8.916 3.071 4.111 1.00 77.81 81 THR A C 1
ATOM 625 O O . THR A 1 81 ? -8.509 2.704 3.014 1.00 77.81 81 THR A O 1
ATOM 628 N N . GLY A 1 82 ? -8.127 3.119 5.189 1.00 78.69 82 GLY A N 1
ATOM 629 C CA . GLY A 1 82 ? -6.717 2.727 5.169 1.00 78.69 82 GLY A CA 1
ATOM 630 C C . GLY A 1 82 ? -6.505 1.265 4.765 1.00 78.69 82 GLY A C 1
ATOM 631 O O . GLY A 1 82 ? -5.622 0.983 3.955 1.00 78.69 82 GLY A O 1
ATOM 632 N N . ILE A 1 83 ? -7.352 0.341 5.243 1.00 86.25 83 ILE A N 1
ATOM 633 C CA . ILE A 1 83 ? -7.331 -1.067 4.806 1.00 86.25 83 ILE A CA 1
ATOM 634 C C . ILE A 1 83 ? -7.663 -1.180 3.322 1.00 86.25 83 ILE A C 1
ATOM 636 O O . ILE A 1 83 ? -6.940 -1.861 2.599 1.00 86.25 83 ILE A O 1
ATOM 640 N N . VAL A 1 84 ? -8.735 -0.528 2.863 1.00 87.50 84 VAL A N 1
ATOM 641 C CA . VAL A 1 84 ? -9.180 -0.606 1.464 1.00 87.50 84 VAL A CA 1
ATOM 642 C C . VAL A 1 84 ? -8.085 -0.100 0.527 1.00 87.50 84 VAL A C 1
ATOM 644 O O . VAL A 1 84 ? -7.698 -0.820 -0.388 1.00 87.50 84 VAL A O 1
ATOM 647 N N . ILE A 1 85 ? -7.533 1.087 0.794 1.00 83.56 85 ILE A N 1
ATOM 648 C CA . ILE A 1 85 ? -6.470 1.678 -0.028 1.00 83.56 85 ILE A CA 1
ATOM 649 C C . ILE A 1 85 ? -5.231 0.780 -0.037 1.00 83.56 85 ILE A C 1
ATOM 651 O O . ILE A 1 85 ? -4.734 0.434 -1.106 1.00 83.56 85 ILE A O 1
ATOM 655 N N . SER A 1 86 ? -4.764 0.348 1.136 1.00 84.81 86 SER A N 1
ATOM 656 C CA . SER A 1 86 ? -3.570 -0.501 1.228 1.00 84.81 86 SER A CA 1
ATOM 657 C C . SER A 1 86 ? -3.767 -1.838 0.514 1.00 84.81 86 SER A C 1
ATOM 659 O O . SER A 1 86 ? -2.859 -2.309 -0.161 1.00 84.81 86 SER A O 1
ATOM 661 N N . SER A 1 87 ? -4.962 -2.428 0.604 1.00 85.00 87 SER A N 1
ATOM 662 C CA . SER A 1 87 ? -5.288 -3.684 -0.082 1.00 85.00 87 SER A CA 1
ATOM 663 C C . SER A 1 87 ? -5.301 -3.512 -1.599 1.00 85.00 87 SER A C 1
ATOM 665 O O . SER A 1 87 ? -4.755 -4.352 -2.305 1.00 85.00 87 SER A O 1
ATOM 667 N N . ILE A 1 88 ? -5.874 -2.413 -2.105 1.00 86.69 88 ILE A N 1
ATOM 668 C CA . ILE A 1 88 ? -5.859 -2.088 -3.539 1.00 86.69 88 ILE A CA 1
ATOM 669 C C . ILE A 1 88 ? -4.420 -1.928 -4.030 1.00 86.69 88 ILE A C 1
ATOM 671 O O . ILE A 1 88 ? -4.066 -2.494 -5.058 1.00 86.69 88 ILE A O 1
ATOM 675 N N . VAL A 1 89 ? -3.578 -1.210 -3.281 1.00 84.12 89 VAL A N 1
ATOM 676 C CA . VAL A 1 89 ? -2.160 -1.028 -3.622 1.00 84.12 89 VAL A CA 1
ATOM 677 C C . VAL A 1 89 ? -1.430 -2.370 -3.655 1.00 84.12 89 VAL A C 1
ATOM 679 O O . VAL A 1 89 ? -0.727 -2.651 -4.619 1.00 84.12 89 VAL A O 1
ATOM 682 N N . VAL A 1 90 ? -1.621 -3.225 -2.646 1.00 83.81 90 VAL A N 1
ATOM 683 C CA . VAL A 1 90 ? -1.004 -4.561 -2.613 1.00 83.81 90 VAL A CA 1
ATOM 684 C C . VAL A 1 90 ? -1.464 -5.414 -3.797 1.00 83.81 90 VAL A C 1
ATOM 686 O O . VAL A 1 90 ? -0.628 -6.014 -4.465 1.00 83.81 90 VAL A O 1
ATOM 689 N N . LEU A 1 91 ? -2.766 -5.444 -4.099 1.00 84.19 91 LEU A N 1
ATOM 690 C CA . LEU A 1 91 ? -3.299 -6.188 -5.246 1.00 84.19 91 LEU A CA 1
ATOM 691 C C . LEU A 1 91 ? -2.746 -5.669 -6.574 1.00 84.19 91 LEU A C 1
ATOM 693 O O . LEU A 1 91 ? -2.391 -6.461 -7.443 1.00 84.19 91 LEU A O 1
ATOM 697 N N . PHE A 1 92 ? -2.640 -4.350 -6.720 1.00 79.88 92 PHE A N 1
ATOM 698 C CA . PHE A 1 92 ? -2.068 -3.725 -7.904 1.00 79.88 92 PHE A CA 1
ATOM 699 C C . PHE A 1 92 ? -0.587 -4.083 -8.077 1.00 79.88 92 PHE A C 1
ATOM 701 O O . PHE A 1 92 ? -0.164 -4.421 -9.180 1.00 79.88 92 PHE A O 1
ATOM 708 N N . LEU A 1 93 ? 0.190 -4.094 -6.989 1.00 77.44 93 LEU A N 1
ATOM 709 C CA . LEU A 1 93 ? 1.581 -4.548 -7.017 1.00 77.44 93 LEU A CA 1
ATOM 710 C C . LEU A 1 93 ? 1.674 -6.021 -7.422 1.00 77.44 93 LEU A C 1
ATOM 712 O O . LEU A 1 93 ? 2.436 -6.340 -8.327 1.00 77.44 93 LEU A O 1
ATOM 716 N N . ILE A 1 94 ? 0.873 -6.906 -6.816 1.00 80.50 94 ILE A N 1
ATOM 717 C CA . ILE A 1 94 ? 0.830 -8.334 -7.178 1.00 80.50 94 ILE A CA 1
ATOM 718 C C . ILE A 1 94 ? 0.520 -8.504 -8.667 1.00 80.50 94 ILE A C 1
ATOM 720 O O . ILE A 1 94 ? 1.192 -9.280 -9.345 1.00 80.50 94 ILE A O 1
ATOM 724 N N . PHE A 1 95 ? -0.461 -7.761 -9.187 1.00 80.75 95 PHE A N 1
ATOM 725 C CA . PHE A 1 95 ? -0.802 -7.783 -10.605 1.00 80.75 95 PHE A CA 1
ATOM 726 C C . PHE A 1 95 ? 0.399 -7.392 -11.475 1.00 80.75 95 PHE A C 1
ATOM 728 O O . PHE A 1 95 ? 0.763 -8.158 -12.366 1.00 80.75 95 PHE A O 1
ATOM 735 N N . ILE A 1 96 ? 1.073 -6.276 -11.164 1.00 72.94 96 ILE A N 1
ATOM 736 C CA . ILE A 1 96 ? 2.285 -5.843 -11.878 1.00 72.94 96 ILE A CA 1
ATOM 737 C C . ILE A 1 96 ? 3.353 -6.941 -11.852 1.00 72.94 96 ILE A C 1
ATOM 739 O O . ILE A 1 96 ? 3.814 -7.336 -12.920 1.00 72.94 96 ILE A O 1
ATOM 743 N N . PHE A 1 97 ? 3.687 -7.482 -10.675 1.00 69.31 97 PHE A N 1
ATOM 744 C CA . PHE A 1 97 ? 4.667 -8.565 -10.521 1.00 69.31 97 PHE A CA 1
ATOM 745 C C . PHE A 1 97 ? 4.308 -9.803 -11.355 1.00 69.31 97 PHE A C 1
ATOM 747 O O . PHE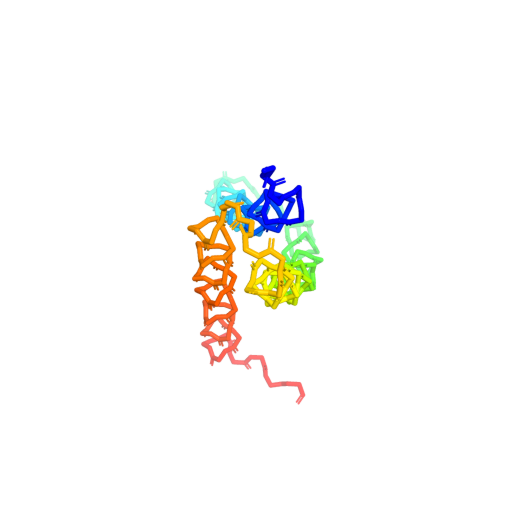 A 1 97 ? 5.169 -10.387 -12.006 1.00 69.31 97 PHE A O 1
ATOM 754 N N . SER A 1 98 ? 3.034 -10.203 -11.355 1.00 70.31 98 SER A N 1
ATOM 755 C CA . SER A 1 98 ? 2.573 -11.363 -12.127 1.00 70.31 98 SER A CA 1
ATOM 756 C C . SER A 1 98 ? 2.616 -11.124 -13.639 1.00 70.31 98 SER A C 1
ATOM 758 O O . SER A 1 98 ? 2.864 -12.052 -14.404 1.00 70.31 98 SER A O 1
ATOM 760 N N . SER A 1 99 ? 2.402 -9.879 -14.072 1.00 69.56 99 SER A N 1
ATOM 761 C CA . SER A 1 99 ? 2.366 -9.491 -15.484 1.00 69.56 99 SER A CA 1
ATOM 762 C C . SER A 1 99 ? 3.745 -9.198 -16.074 1.00 69.56 99 SER A C 1
ATOM 764 O O . SER A 1 99 ? 3.929 -9.339 -17.280 1.00 69.56 99 SER A O 1
ATOM 766 N N . SER A 1 100 ? 4.720 -8.812 -15.245 1.00 62.66 100 SER A N 1
ATOM 767 C CA . SER A 1 100 ? 6.056 -8.443 -15.713 1.00 62.66 100 SER A CA 1
ATOM 768 C C . SER A 1 100 ? 6.916 -9.655 -16.082 1.00 62.66 100 SER A C 1
ATOM 770 O O . SER A 1 100 ? 7.958 -9.482 -16.707 1.00 62.66 100 SER A O 1
ATOM 772 N N . GLY A 1 101 ? 6.503 -10.879 -15.725 1.00 55.12 101 GLY A N 1
ATOM 773 C CA . GLY A 1 101 ? 7.271 -12.099 -15.994 1.00 55.12 101 GLY A CA 1
ATOM 774 C C . GLY A 1 101 ? 8.560 -12.211 -15.171 1.00 55.12 101 GLY A C 1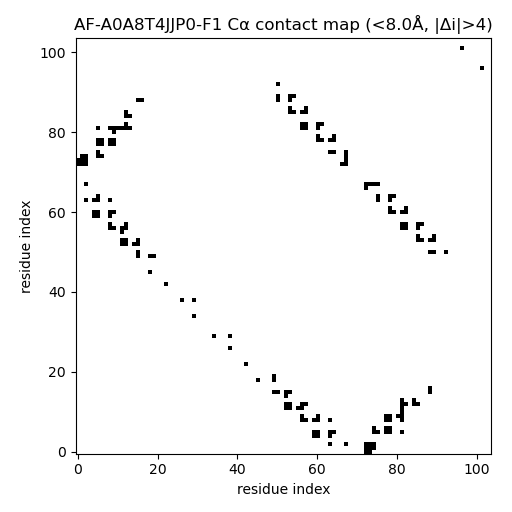
ATOM 775 O O . GLY A 1 101 ? 9.431 -13.005 -15.513 1.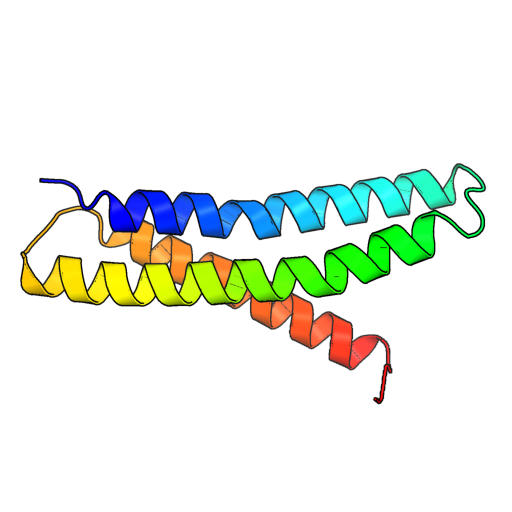00 55.12 101 GLY A O 1
ATOM 776 N N . TRP A 1 102 ? 8.700 -11.424 -14.095 1.00 53.16 102 TRP A N 1
ATOM 777 C CA . TRP A 1 102 ? 9.858 -11.472 -13.199 1.00 53.16 102 TRP A CA 1
ATOM 778 C C . TRP A 1 102 ? 9.759 -12.727 -12.321 1.00 53.16 102 TRP A C 1
ATOM 780 O O . TRP A 1 102 ? 9.240 -12.693 -11.206 1.00 53.16 102 TRP A O 1
ATOM 790 N N . THR A 1 103 ? 10.212 -13.862 -12.850 1.00 42.59 103 THR A N 1
ATOM 791 C 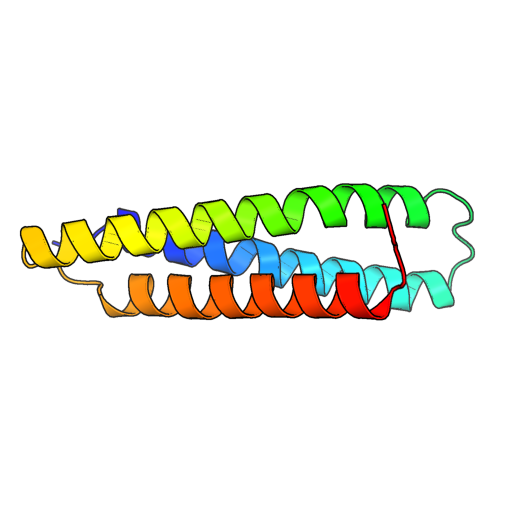CA . THR A 1 103 ? 10.469 -15.075 -12.068 1.00 42.59 103 THR A CA 1
ATOM 792 C C . THR A 1 103 ? 11.800 -14.897 -11.343 1.00 42.59 103 THR A C 1
ATOM 794 O O . THR A 1 103 ? 12.837 -14.807 -12.002 1.00 42.59 103 THR A O 1
ATOM 797 N N . PHE A 1 104 ? 11.760 -14.791 -10.014 1.00 47.25 104 PHE A N 1
ATOM 798 C CA . PHE A 1 104 ? 12.955 -14.886 -9.169 1.00 47.25 104 PHE A CA 1
ATOM 799 C C . PHE A 1 104 ? 13.529 -16.304 -9.184 1.00 47.25 104 PHE A C 1
ATOM 801 O O . PHE A 1 104 ? 12.715 -17.258 -9.230 1.00 47.25 104 PHE A O 1
#

Foldseek 3Di:
DAQPLLVVLLVLLCVLVVLVVVLVVVVVVCVVPPPPPPNVVVVVVNLVVSLVSLVVSLVSLVVSCVVCVVVVHPRVVSSVNSNVSSVVSNVVSVVCVVVVPPDD

Nearest PDB structures (foldseek):
  3jbr-assembly1_E  TM=3.938E-01  e=5.048E+00  Oryctolagus cuniculus